Protein AF-A0A9E4FQ59-F1 (afdb_monomer_lite)

Radius of gyration: 17.31 Å; chains: 1; bounding box: 36×28×53 Å

Sequence (85 aa):
MADFYSEWLKKSEEVEKAVNEGVRVARHKDLRWERTRQDHEAALMIAPETGFPTAGSLLMKARIPVGGHTGQHFHGEEAIYVEEG

Structure (mmCIF, N/CA/C/O backbone):
data_AF-A0A9E4FQ59-F1
#
_entry.id   AF-A0A9E4FQ59-F1
#
loop_
_atom_site.group_PDB
_atom_site.id
_atom_site.type_symbol
_atom_site.label_atom_id
_atom_site.label_alt_id
_atom_site.label_comp_id
_atom_site.label_asym_id
_atom_site.label_entity_id
_atom_site.label_seq_id
_atom_site.pdbx_PDB_ins_code
_atom_site.Cartn_x
_atom_site.Cartn_y
_atom_site.Cartn_z
_atom_site.occupancy
_atom_site.B_iso_or_equiv
_atom_site.auth_seq_id
_atom_site.auth_comp_id
_atom_site.auth_asym_id
_atom_site.auth_atom_id
_atom_site.pdbx_PDB_model_num
ATOM 1 N N . MET A 1 1 ? 13.739 -4.900 -34.245 1.00 70.38 1 MET A N 1
ATOM 2 C CA . MET A 1 1 ? 13.051 -5.504 -33.087 1.00 70.38 1 MET A CA 1
ATOM 3 C C . MET A 1 1 ? 14.049 -5.518 -31.954 1.00 70.38 1 MET A C 1
ATOM 5 O O . MET A 1 1 ? 15.165 -5.955 -32.200 1.00 70.38 1 MET A O 1
ATOM 9 N N . ALA A 1 2 ? 13.699 -4.976 -30.791 1.00 75.50 2 ALA A N 1
ATOM 10 C CA . ALA A 1 2 ? 14.518 -5.177 -29.603 1.00 75.50 2 ALA A CA 1
ATOM 11 C C . ALA A 1 2 ? 14.372 -6.637 -29.160 1.00 75.50 2 ALA A C 1
ATOM 13 O O . ALA A 1 2 ? 13.277 -7.200 -29.246 1.00 75.50 2 ALA A O 1
ATOM 14 N N . ASP A 1 3 ? 15.476 -7.268 -28.774 1.00 94.06 3 ASP A N 1
ATOM 15 C CA . ASP A 1 3 ? 15.424 -8.596 -28.177 1.00 94.06 3 ASP A CA 1
ATOM 16 C C . ASP A 1 3 ? 14.955 -8.518 -26.719 1.00 94.06 3 ASP A C 1
ATOM 18 O O . ASP A 1 3 ? 14.863 -7.447 -26.112 1.00 94.06 3 ASP A O 1
ATOM 22 N N . PHE A 1 4 ? 14.642 -9.686 -26.163 1.00 94.88 4 PHE A N 1
ATOM 23 C CA . PHE A 1 4 ? 14.194 -9.821 -24.783 1.00 94.88 4 PHE A CA 1
ATOM 24 C C . PHE A 1 4 ? 15.143 -9.140 -23.784 1.00 94.88 4 PHE A C 1
ATOM 26 O O . PHE A 1 4 ? 14.683 -8.465 -22.867 1.00 94.88 4 PHE A O 1
ATOM 33 N N . TYR A 1 5 ? 16.459 -9.290 -23.964 1.00 95.81 5 TYR A N 1
ATOM 34 C CA . TYR A 1 5 ? 17.446 -8.757 -23.026 1.00 95.81 5 TYR A CA 1
ATOM 35 C C . TYR A 1 5 ? 17.521 -7.231 -23.076 1.00 95.81 5 TYR A C 1
ATOM 37 O O . TYR A 1 5 ? 17.626 -6.588 -22.036 1.00 95.81 5 TYR A O 1
ATOM 45 N N . SER A 1 6 ? 17.408 -6.648 -24.265 1.00 96.62 6 SER A N 1
ATOM 46 C CA . SER A 1 6 ? 17.394 -5.201 -24.469 1.00 96.62 6 SER A CA 1
ATOM 47 C C . SER A 1 6 ? 16.175 -4.557 -23.801 1.00 96.62 6 SER A C 1
ATOM 49 O O . SER A 1 6 ? 16.313 -3.561 -23.093 1.00 96.62 6 SER A O 1
ATOM 51 N N . GLU A 1 7 ? 14.989 -5.156 -23.961 1.00 96.69 7 GLU A N 1
ATOM 52 C CA . GLU A 1 7 ? 13.770 -4.690 -23.284 1.00 96.69 7 GLU A CA 1
ATOM 53 C C . GLU A 1 7 ? 13.857 -4.874 -21.764 1.00 96.69 7 GLU A C 1
ATOM 55 O O . GLU A 1 7 ? 13.450 -3.992 -21.007 1.00 96.69 7 GLU A O 1
ATOM 60 N N . TRP A 1 8 ? 14.444 -5.981 -21.299 1.00 95.62 8 TRP A N 1
ATOM 61 C CA . TRP A 1 8 ? 14.656 -6.218 -19.873 1.00 95.62 8 TRP A CA 1
ATOM 62 C C . TRP A 1 8 ? 15.568 -5.160 -19.245 1.00 95.62 8 TRP A C 1
ATOM 64 O O . TRP A 1 8 ? 15.232 -4.608 -18.198 1.00 95.62 8 TRP A O 1
ATOM 74 N N . LEU A 1 9 ? 16.716 -4.863 -19.863 1.00 96.62 9 LEU A N 1
ATOM 75 C CA . LEU A 1 9 ? 17.665 -3.871 -19.347 1.00 96.62 9 LEU A CA 1
ATOM 76 C C . LEU A 1 9 ? 17.032 -2.485 -19.288 1.00 96.62 9 LEU A C 1
ATOM 78 O O . LEU A 1 9 ? 17.075 -1.838 -18.244 1.00 96.62 9 LEU A O 1
ATOM 82 N N . LYS A 1 10 ? 16.344 -2.083 -20.360 1.00 96.88 10 LYS A N 1
ATOM 83 C CA . LYS A 1 10 ? 15.584 -0.833 -20.381 1.00 96.88 10 LYS A CA 1
ATOM 84 C C . LYS A 1 10 ? 14.557 -0.788 -19.249 1.00 96.88 10 LYS A C 1
ATOM 86 O O . LYS A 1 10 ? 14.453 0.213 -18.544 1.00 96.88 10 LYS A O 1
ATOM 91 N N . LYS A 1 11 ? 13.821 -1.883 -19.025 1.00 95.12 11 LYS A N 1
ATOM 92 C CA . LYS A 1 11 ? 12.846 -1.943 -17.935 1.00 95.12 11 LYS A CA 1
ATOM 93 C C . LYS A 1 11 ? 13.506 -1.846 -16.560 1.00 95.12 11 LYS A C 1
ATOM 95 O O . LYS A 1 11 ? 12.951 -1.209 -15.668 1.00 95.12 11 LYS A O 1
ATOM 100 N N . SER A 1 12 ? 14.678 -2.453 -16.392 1.00 95.06 12 SER A N 1
ATOM 101 C CA . SER A 1 12 ? 15.465 -2.367 -15.161 1.00 95.06 12 SER A CA 1
ATOM 102 C C . SER A 1 12 ? 15.864 -0.924 -14.853 1.00 95.06 12 SER A C 1
ATOM 104 O O . SER A 1 12 ? 15.667 -0.475 -13.727 1.00 95.06 12 SER A O 1
ATOM 106 N N . GLU A 1 13 ? 16.350 -0.179 -15.849 1.00 97.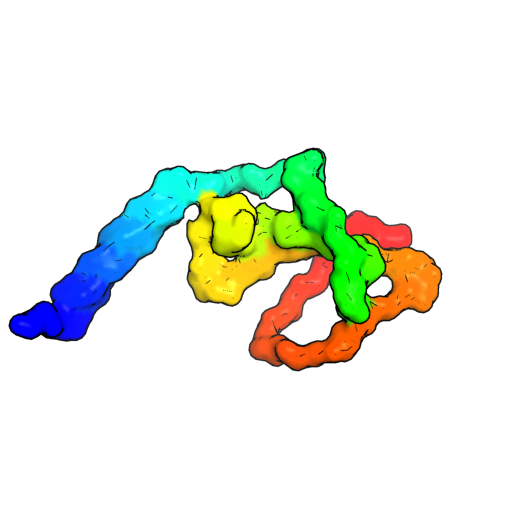19 13 GLU A N 1
ATOM 107 C CA . GLU A 1 13 ? 16.707 1.240 -15.701 1.00 97.19 13 GLU A CA 1
ATOM 108 C C . GLU A 1 13 ? 15.485 2.101 -15.341 1.00 97.19 13 GLU A C 1
ATOM 110 O O . GLU A 1 13 ? 15.557 2.965 -14.465 1.00 97.19 13 GLU A O 1
ATOM 115 N N . GLU A 1 14 ? 14.332 1.843 -15.968 1.00 94.88 14 GLU A N 1
ATOM 116 C CA . GLU A 1 14 ? 13.073 2.524 -15.639 1.00 94.88 14 GLU A CA 1
ATOM 117 C C . GLU A 1 14 ? 12.638 2.269 -14.188 1.00 94.88 14 GLU A C 1
ATOM 119 O O . GLU A 1 14 ? 12.216 3.198 -13.496 1.00 94.88 14 GLU A O 1
ATOM 124 N N . VAL A 1 15 ? 12.734 1.018 -13.723 1.00 93.44 15 VAL A N 1
ATOM 125 C CA . VAL A 1 15 ? 12.376 0.634 -12.349 1.00 93.44 15 VAL A CA 1
ATOM 126 C C . VAL A 1 15 ? 13.335 1.264 -11.347 1.00 93.44 15 VAL A C 1
ATOM 128 O O . VAL A 1 15 ? 12.884 1.844 -10.360 1.00 93.44 15 VAL A O 1
ATOM 131 N N . GLU A 1 16 ? 14.641 1.199 -11.604 1.00 95.06 16 GLU A N 1
ATOM 132 C CA . GLU A 1 16 ? 15.651 1.810 -10.741 1.00 95.06 16 GLU A CA 1
ATOM 133 C C . GLU A 1 16 ? 15.422 3.317 -10.608 1.00 95.06 16 GLU A C 1
ATOM 135 O O . GLU A 1 16 ? 15.409 3.853 -9.497 1.00 95.06 16 GLU A O 1
ATOM 140 N N . LYS A 1 17 ? 15.158 4.000 -11.726 1.00 95.38 17 LYS A N 1
ATOM 141 C CA . LYS A 1 17 ? 14.819 5.422 -11.717 1.00 95.38 17 LYS A CA 1
ATOM 142 C C . LYS A 1 17 ? 13.565 5.698 -10.883 1.00 95.38 17 LYS A C 1
ATOM 144 O O . LYS A 1 17 ? 13.600 6.567 -10.014 1.00 95.38 17 LYS A O 1
ATOM 149 N N . ALA A 1 18 ? 12.488 4.941 -11.100 1.00 92.31 18 ALA A N 1
ATOM 150 C CA . ALA A 1 18 ? 11.235 5.115 -10.367 1.00 92.31 18 ALA A CA 1
ATOM 151 C C . ALA A 1 18 ? 11.413 4.922 -8.851 1.00 92.31 18 ALA A C 1
ATOM 153 O O . ALA A 1 18 ? 10.875 5.701 -8.067 1.00 92.31 18 ALA A O 1
ATOM 154 N N . VAL A 1 19 ? 12.196 3.924 -8.429 1.00 91.75 19 VAL A N 1
ATOM 155 C CA . VAL A 1 19 ? 12.512 3.676 -7.013 1.00 91.75 19 VAL A CA 1
ATOM 156 C C . VAL A 1 19 ? 13.372 4.795 -6.426 1.00 91.75 19 VAL A C 1
ATOM 158 O O . VAL A 1 19 ? 13.117 5.247 -5.308 1.00 91.75 19 VAL A O 1
ATOM 161 N N . ASN A 1 20 ? 14.371 5.271 -7.169 1.00 93.44 20 ASN A N 1
ATOM 162 C CA . ASN A 1 20 ? 15.276 6.313 -6.693 1.00 93.44 20 ASN A CA 1
ATOM 163 C C . ASN A 1 20 ? 14.581 7.671 -6.520 1.00 93.44 20 ASN A C 1
ATOM 165 O O . ASN A 1 20 ? 14.853 8.356 -5.528 1.00 93.44 20 ASN A O 1
ATOM 169 N N . GLU A 1 21 ? 13.690 8.027 -7.449 1.00 93.69 21 GLU A N 1
ATOM 170 C CA . GLU A 1 21 ? 12.955 9.301 -7.486 1.00 93.69 21 GLU A CA 1
ATOM 171 C C . GLU A 1 21 ? 11.623 9.269 -6.709 1.00 93.69 21 GLU A C 1
ATOM 173 O O . GLU A 1 21 ? 11.044 10.319 -6.431 1.00 93.69 21 GLU A O 1
ATOM 178 N N . GLY A 1 22 ? 11.129 8.079 -6.357 1.00 89.94 22 GLY A N 1
ATOM 179 C CA . GLY A 1 22 ? 9.833 7.877 -5.713 1.00 89.94 22 GLY A CA 1
ATOM 180 C C . GLY A 1 22 ? 9.744 8.355 -4.259 1.00 89.94 22 GLY A C 1
ATOM 181 O O . GLY A 1 22 ? 10.736 8.652 -3.585 1.00 89.94 22 GLY A O 1
ATOM 182 N N . VAL A 1 23 ? 8.511 8.399 -3.744 1.00 92.06 23 VAL A N 1
ATOM 183 C CA . VAL A 1 23 ? 8.239 8.749 -2.343 1.00 92.06 23 VAL A CA 1
ATOM 184 C C . VAL A 1 23 ? 8.838 7.688 -1.416 1.00 92.06 23 VAL A C 1
ATOM 186 O O . VAL A 1 23 ? 8.695 6.491 -1.644 1.00 92.06 23 VAL A O 1
ATOM 189 N N . ARG A 1 24 ? 9.499 8.128 -0.338 1.00 91.12 24 ARG A N 1
ATOM 190 C CA . ARG A 1 24 ? 10.170 7.231 0.626 1.00 91.12 24 ARG A CA 1
ATOM 191 C C . ARG A 1 24 ? 9.489 7.133 1.985 1.00 91.12 24 ARG A C 1
ATOM 193 O O . ARG A 1 24 ? 9.795 6.233 2.756 1.00 91.12 24 ARG A O 1
ATOM 200 N N . VAL A 1 25 ? 8.612 8.081 2.311 1.00 94.12 25 VAL A N 1
ATOM 201 C CA . VAL A 1 25 ? 8.022 8.202 3.649 1.00 94.12 25 VAL A CA 1
ATOM 202 C C . VAL A 1 25 ? 6.519 8.387 3.533 1.00 94.12 25 VAL A C 1
ATO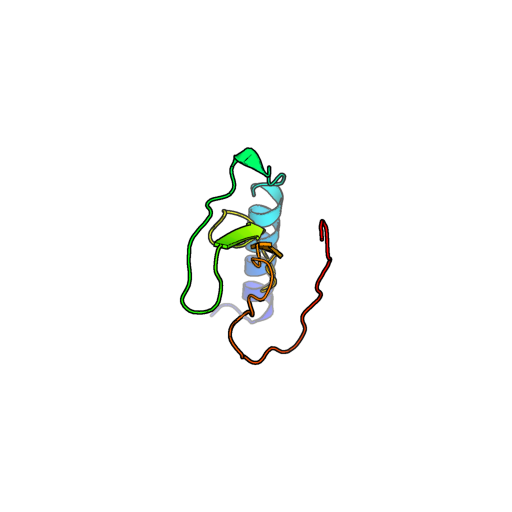M 204 O O . VAL A 1 25 ? 6.060 9.418 3.047 1.00 94.12 25 VAL A O 1
ATOM 207 N N . ALA A 1 26 ? 5.763 7.416 4.039 1.00 94.69 26 ALA A N 1
ATOM 208 C CA . ALA A 1 26 ? 4.339 7.567 4.309 1.00 94.69 26 ALA A CA 1
ATOM 209 C C . ALA A 1 26 ? 4.160 8.079 5.745 1.00 94.69 26 ALA A C 1
ATOM 211 O O . ALA A 1 26 ? 4.787 7.569 6.676 1.00 94.69 26 ALA A O 1
ATOM 212 N N . ARG A 1 27 ? 3.314 9.094 5.949 1.00 95.06 27 ARG A N 1
ATOM 213 C CA . ARG A 1 27 ? 2.998 9.612 7.288 1.00 95.06 27 ARG A CA 1
ATOM 214 C C . ARG A 1 27 ? 1.527 9.402 7.581 1.00 95.06 27 ARG A C 1
ATOM 216 O O . ARG A 1 27 ? 0.680 9.685 6.745 1.00 95.06 27 ARG A O 1
ATOM 223 N N . HIS A 1 28 ? 1.227 8.991 8.810 1.00 94.06 28 HIS A N 1
ATOM 224 C CA . HIS A 1 28 ? -0.141 8.702 9.235 1.00 94.06 28 HIS A CA 1
ATOM 225 C C . HIS A 1 28 ? -1.119 9.867 9.000 1.00 94.06 28 HIS A C 1
ATOM 227 O O . HIS A 1 28 ? -2.236 9.655 8.547 1.00 94.06 28 HIS A O 1
ATOM 233 N N . LYS A 1 29 ? -0.682 11.103 9.265 1.00 95.62 29 LYS A N 1
ATOM 234 C CA . LYS A 1 29 ? -1.502 12.312 9.092 1.00 95.62 29 LYS A CA 1
ATOM 235 C C . LYS A 1 29 ? -1.896 12.611 7.638 1.00 95.62 29 LYS A C 1
ATOM 237 O O . LYS A 1 29 ? -2.833 13.368 7.423 1.00 95.62 29 LYS A O 1
ATOM 242 N N . ASP A 1 30 ? -1.169 12.049 6.674 1.00 94.25 30 ASP A N 1
ATOM 243 C CA . ASP A 1 30 ? -1.375 12.294 5.245 1.00 94.25 30 ASP A CA 1
ATOM 244 C C . ASP A 1 30 ? -2.233 11.179 4.609 1.00 94.25 30 ASP A C 1
ATOM 246 O O . ASP A 1 30 ? -2.530 11.224 3.414 1.00 94.25 30 ASP A O 1
ATOM 250 N N . LEU A 1 31 ? -2.641 10.173 5.400 1.00 95.75 31 LEU A N 1
ATOM 251 C CA . LEU A 1 31 ? -3.475 9.068 4.939 1.00 95.75 31 LEU A CA 1
ATOM 252 C C . LEU A 1 31 ? -4.885 9.544 4.599 1.00 95.75 31 LEU A C 1
ATOM 254 O O . LEU A 1 31 ? -5.537 10.249 5.372 1.00 95.75 31 LEU A O 1
ATOM 258 N N . ARG A 1 32 ? -5.369 9.092 3.443 1.00 96.50 32 ARG A N 1
ATOM 259 C CA . ARG A 1 32 ? -6.744 9.303 3.002 1.00 96.50 32 ARG A CA 1
ATOM 260 C C . ARG A 1 32 ? -7.578 8.112 3.437 1.00 96.50 32 ARG A C 1
ATOM 262 O O . ARG A 1 32 ? -7.407 7.015 2.916 1.00 96.50 32 ARG A O 1
ATOM 269 N N . TRP A 1 33 ? -8.428 8.34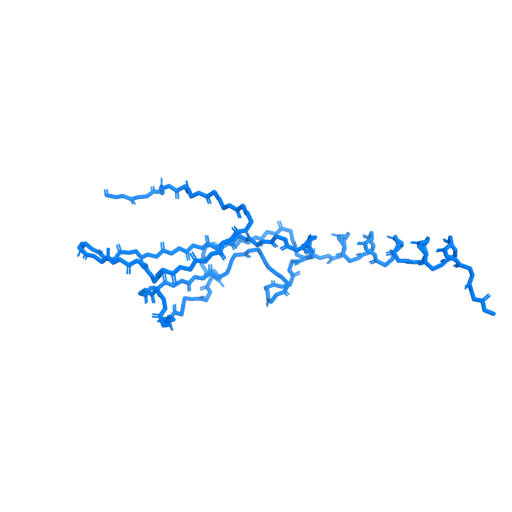7 4.427 1.00 97.25 33 TRP A N 1
ATOM 270 C CA . TRP A 1 33 ? -9.346 7.347 4.948 1.00 97.25 33 TRP A CA 1
ATOM 271 C C . TRP A 1 33 ? -10.618 7.330 4.118 1.00 97.25 33 TRP A C 1
ATOM 273 O O . TRP A 1 33 ? -11.256 8.364 3.921 1.00 97.25 33 TRP A O 1
ATOM 283 N N . GLU A 1 34 ? -10.984 6.145 3.653 1.00 96.56 34 GLU A N 1
ATOM 284 C CA . GLU A 1 34 ? -12.164 5.924 2.837 1.00 96.56 34 GLU A CA 1
ATOM 285 C C . GLU A 1 34 ? -12.974 4.755 3.389 1.00 96.56 34 GLU A C 1
ATOM 287 O O . GLU A 1 34 ? -12.438 3.765 3.891 1.00 96.56 34 GLU A O 1
ATOM 292 N N . ARG A 1 35 ? -14.297 4.867 3.276 1.00 95.38 35 ARG A N 1
ATOM 293 C CA . ARG A 1 35 ? -15.199 3.746 3.513 1.00 95.38 35 ARG A CA 1
ATOM 294 C C . ARG A 1 35 ? -15.326 2.949 2.227 1.00 95.38 35 ARG A C 1
ATOM 296 O O . ARG A 1 35 ? -15.705 3.505 1.197 1.00 95.38 35 ARG A O 1
ATOM 303 N N . THR A 1 36 ? -15.090 1.646 2.298 1.00 91.94 36 THR A N 1
ATOM 304 C CA . THR A 1 36 ? -15.239 0.752 1.146 1.00 91.94 36 THR A CA 1
ATOM 305 C C . THR A 1 36 ? -16.470 -0.136 1.327 1.00 91.94 36 THR A C 1
ATOM 307 O O . THR A 1 36 ? -17.183 -0.077 2.332 1.00 91.94 36 THR A O 1
ATOM 310 N N . ARG A 1 37 ? -16.765 -0.977 0.330 1.00 90.75 37 ARG A N 1
ATOM 311 C CA . ARG A 1 37 ? -17.783 -2.028 0.489 1.00 90.75 37 ARG A CA 1
ATOM 312 C C . ARG A 1 37 ? -17.342 -3.101 1.494 1.00 90.75 37 ARG A C 1
ATOM 314 O O . ARG A 1 37 ? -18.197 -3.787 2.042 1.00 90.75 37 ARG A O 1
ATOM 321 N N . GLN A 1 38 ? -16.035 -3.270 1.679 1.00 91.44 38 GLN A N 1
ATOM 322 C CA . GLN A 1 38 ? -15.438 -4.330 2.490 1.00 91.44 38 GLN A CA 1
ATOM 323 C C . GLN A 1 38 ? -15.018 -3.843 3.879 1.00 91.44 38 GLN A C 1
ATOM 325 O O . GLN A 1 38 ? -15.002 -4.651 4.800 1.00 91.44 38 GLN A O 1
ATOM 330 N N . ASP A 1 39 ? -14.752 -2.547 4.047 1.00 93.81 39 ASP A N 1
ATOM 331 C CA . ASP A 1 39 ? -14.125 -1.989 5.243 1.00 93.81 39 ASP A CA 1
ATOM 332 C C . ASP A 1 39 ? -14.865 -0.751 5.742 1.00 93.81 39 ASP A C 1
ATOM 334 O O . ASP A 1 39 ? -15.374 0.063 4.964 1.00 93.81 39 ASP A O 1
ATOM 338 N N . HIS A 1 40 ? -14.897 -0.595 7.066 1.00 95.06 40 HIS A N 1
ATOM 339 C CA . HIS A 1 40 ? -15.492 0.571 7.712 1.00 95.06 40 HIS A CA 1
ATOM 340 C C . HIS A 1 40 ? -14.685 1.845 7.428 1.00 95.06 40 HIS A C 1
ATOM 342 O O . HIS A 1 40 ? -15.243 2.811 6.911 1.00 95.06 40 HIS A O 1
ATOM 348 N N . GLU A 1 41 ? -13.381 1.811 7.708 1.00 96.25 41 GLU A N 1
ATOM 349 C CA . GLU A 1 41 ? -12.409 2.821 7.290 1.00 96.25 41 GLU A CA 1
ATOM 350 C C . GLU A 1 41 ? -11.116 2.117 6.866 1.00 96.25 41 GLU A C 1
ATOM 352 O O . GLU A 1 41 ? -10.541 1.349 7.639 1.00 96.25 41 GLU A O 1
ATOM 357 N N . ALA A 1 42 ? -10.642 2.405 5.658 1.00 96.38 42 ALA A N 1
ATOM 358 C CA . ALA A 1 42 ? -9.395 1.891 5.111 1.00 96.38 42 ALA A CA 1
ATOM 359 C C . ALA A 1 42 ? -8.578 3.023 4.479 1.00 96.38 42 ALA A C 1
ATOM 361 O O . ALA A 1 42 ? -9.136 3.994 3.971 1.00 96.38 42 ALA A O 1
ATOM 362 N N . ALA A 1 43 ? -7.253 2.905 4.506 1.00 97.62 43 ALA A N 1
ATOM 363 C CA . ALA A 1 43 ? -6.351 3.850 3.860 1.00 97.62 43 ALA A CA 1
ATOM 364 C C . ALA A 1 43 ? -5.134 3.132 3.272 1.00 97.62 43 ALA A C 1
ATOM 366 O O . ALA A 1 43 ? -4.431 2.407 3.983 1.00 97.62 43 ALA A O 1
ATOM 367 N N . LEU A 1 44 ? -4.840 3.383 1.994 1.00 96.75 44 LEU A N 1
ATOM 368 C CA . LEU A 1 44 ? -3.571 2.976 1.387 1.00 96.75 44 LEU A CA 1
ATOM 369 C C . LEU A 1 44 ? -2.425 3.792 1.998 1.00 96.75 44 LEU A C 1
ATOM 371 O O . LEU A 1 44 ? -2.501 5.017 2.089 1.00 96.75 44 LEU A O 1
ATOM 375 N N . MET A 1 45 ? -1.354 3.111 2.404 1.00 96.38 45 MET A N 1
ATOM 376 C CA . MET A 1 45 ? -0.122 3.740 2.887 1.00 96.38 45 MET A CA 1
ATOM 377 C C . MET A 1 45 ? 0.954 3.728 1.805 1.00 96.38 45 MET A C 1
ATOM 379 O O . MET A 1 45 ? 1.454 4.780 1.413 1.00 96.38 45 MET A O 1
ATOM 383 N N . ILE A 1 46 ? 1.299 2.533 1.323 1.00 95.69 46 ILE A N 1
ATOM 384 C CA . ILE A 1 46 ? 2.347 2.296 0.328 1.00 95.69 46 ILE A CA 1
ATOM 385 C C . ILE A 1 46 ? 1.696 1.533 -0.816 1.00 95.69 46 ILE A C 1
ATOM 387 O O . ILE A 1 46 ? 1.434 0.338 -0.696 1.00 95.69 46 ILE A O 1
ATOM 391 N N . ALA A 1 47 ? 1.399 2.244 -1.895 1.00 95.25 47 ALA A N 1
ATOM 392 C CA . ALA A 1 47 ? 0.809 1.701 -3.106 1.00 95.25 47 ALA A CA 1
ATOM 393 C C . ALA A 1 47 ? 1.163 2.605 -4.305 1.00 95.25 47 ALA A C 1
ATOM 395 O O . ALA A 1 47 ? 1.498 3.781 -4.100 1.00 95.25 47 ALA A O 1
ATOM 396 N N . PRO A 1 48 ? 1.054 2.113 -5.551 1.00 93.31 48 PRO A N 1
ATOM 397 C CA . PRO A 1 48 ? 1.209 2.950 -6.740 1.00 93.31 48 PRO A CA 1
ATOM 398 C C . PRO A 1 48 ? 0.280 4.174 -6.732 1.00 93.31 48 PRO A C 1
ATOM 400 O O . PRO A 1 48 ? 0.696 5.272 -7.099 1.00 93.31 48 PRO A O 1
ATOM 403 N N . GLU A 1 49 ? -0.946 4.020 -6.227 1.00 92.94 49 GLU A N 1
ATOM 404 C CA . GLU A 1 49 ? -1.952 5.078 -6.084 1.00 92.94 49 GLU A CA 1
ATOM 405 C C . GLU A 1 49 ? -1.518 6.185 -5.114 1.00 92.94 49 GLU A C 1
ATOM 407 O O . GLU A 1 49 ? -1.967 7.326 -5.235 1.00 92.94 49 GLU A O 1
ATOM 412 N N . THR A 1 50 ? -0.628 5.873 -4.165 1.00 93.44 50 THR A N 1
ATOM 413 C CA . THR A 1 50 ? -0.039 6.844 -3.231 1.00 93.44 50 THR A CA 1
ATOM 414 C C . THR A 1 50 ? 1.358 7.308 -3.655 1.00 93.44 50 THR A C 1
ATOM 416 O O . THR A 1 50 ? 2.037 7.997 -2.895 1.00 93.44 50 THR A O 1
ATOM 419 N N . GLY A 1 51 ? 1.780 6.987 -4.886 1.00 92.19 51 GLY A N 1
ATOM 420 C CA . GLY A 1 51 ? 3.051 7.421 -5.473 1.00 92.19 51 GLY A CA 1
ATOM 421 C C . GLY A 1 51 ? 4.261 6.582 -5.059 1.00 92.19 51 GLY A C 1
ATOM 422 O O . GLY A 1 51 ? 5.398 6.984 -5.317 1.00 92.19 51 GLY A O 1
ATOM 423 N N . PHE A 1 52 ? 4.040 5.431 -4.421 1.00 94.75 52 PHE A N 1
ATOM 424 C CA . PHE A 1 52 ? 5.112 4.512 -4.060 1.00 94.75 52 PHE A CA 1
ATOM 425 C C . PHE A 1 52 ? 5.299 3.471 -5.168 1.00 94.75 52 PHE A C 1
ATOM 427 O O . PHE A 1 52 ? 4.349 2.760 -5.500 1.00 94.75 52 PHE A O 1
ATOM 434 N N . PRO A 1 53 ? 6.508 3.335 -5.736 1.00 92.81 53 PRO A N 1
ATOM 435 C CA . PRO A 1 53 ? 6.796 2.252 -6.661 1.00 92.81 53 PRO A CA 1
ATOM 436 C C . PRO A 1 53 ? 6.800 0.933 -5.884 1.00 92.81 53 PRO A C 1
ATOM 438 O O . PRO A 1 53 ? 7.657 0.706 -5.030 1.00 92.81 53 PRO A O 1
ATOM 441 N N . THR A 1 54 ? 5.835 0.063 -6.170 1.00 91.44 54 THR A N 1
ATOM 442 C CA . THR A 1 54 ? 5.759 -1.277 -5.582 1.00 91.44 54 THR A CA 1
ATOM 443 C C . THR A 1 54 ? 5.869 -2.345 -6.666 1.00 91.44 54 THR A C 1
ATOM 445 O O . THR A 1 54 ? 5.488 -2.137 -7.817 1.00 91.44 54 THR A O 1
ATOM 448 N N . ALA A 1 55 ? 6.387 -3.518 -6.302 1.00 87.19 55 ALA A N 1
ATOM 449 C CA . ALA A 1 55 ? 6.471 -4.685 -7.184 1.00 87.19 55 ALA A CA 1
ATOM 450 C C . ALA A 1 55 ? 5.193 -5.550 -7.120 1.00 87.19 55 ALA A C 1
ATOM 452 O O . ALA A 1 55 ? 5.269 -6.774 -7.099 1.00 87.19 55 ALA A O 1
ATOM 453 N N . GLY A 1 56 ? 4.018 -4.914 -7.037 1.00 87.88 56 GLY A N 1
ATOM 454 C CA . GLY A 1 56 ? 2.716 -5.593 -6.945 1.00 87.88 56 GLY A CA 1
ATOM 455 C C . GLY A 1 56 ? 2.194 -5.827 -5.523 1.00 87.88 56 GLY A C 1
ATOM 456 O O . GLY A 1 56 ? 1.060 -6.263 -5.362 1.00 87.88 56 GLY A O 1
ATOM 457 N N . SER A 1 57 ? 2.975 -5.501 -4.492 1.00 90.88 57 SER A N 1
ATOM 458 C CA . SER A 1 57 ? 2.505 -5.476 -3.102 1.00 90.88 57 SER A CA 1
ATOM 459 C C . SER A 1 57 ? 1.907 -4.117 -2.739 1.00 90.88 57 SER A C 1
ATOM 461 O O . SER A 1 57 ? 2.203 -3.103 -3.378 1.00 90.88 57 SER A O 1
ATOM 463 N N . LEU A 1 58 ? 1.122 -4.084 -1.664 1.00 94.25 58 LEU A N 1
ATOM 464 C CA . LEU A 1 58 ? 0.663 -2.848 -1.041 1.00 94.25 58 LEU A CA 1
ATOM 465 C C . LEU A 1 58 ? 0.696 -2.960 0.483 1.00 94.25 58 LEU A C 1
ATOM 467 O O . LEU A 1 58 ? 0.675 -4.058 1.037 1.00 94.25 58 LEU A O 1
ATOM 471 N N . LEU A 1 59 ? 0.729 -1.809 1.148 1.00 95.94 59 LEU A N 1
ATOM 472 C CA . LEU A 1 59 ? 0.500 -1.685 2.584 1.00 95.94 59 LEU A CA 1
ATOM 473 C C . LEU A 1 59 ? -0.688 -0.756 2.813 1.00 95.94 59 LEU A C 1
ATOM 475 O O . LEU A 1 59 ? -0.725 0.351 2.267 1.00 95.94 59 LEU A O 1
ATOM 479 N N . MET A 1 60 ? -1.619 -1.179 3.661 1.00 95.75 60 MET A N 1
ATOM 480 C CA . MET A 1 60 ? -2.790 -0.397 4.045 1.00 95.75 60 MET A CA 1
ATOM 481 C C . MET A 1 60 ? -3.030 -0.446 5.553 1.00 95.75 60 MET A C 1
ATOM 483 O O . MET A 1 60 ? -2.559 -1.353 6.235 1.00 95.75 60 MET A O 1
ATOM 487 N N . LYS A 1 61 ? -3.801 0.520 6.057 1.00 96.75 61 LYS A N 1
ATOM 488 C CA . LYS A 1 61 ? -4.409 0.459 7.391 1.00 96.75 61 LYS A CA 1
ATOM 489 C C . LYS A 1 61 ? -5.905 0.274 7.260 1.00 96.75 61 LYS A C 1
ATOM 491 O O . LYS A 1 61 ? -6.520 0.836 6.356 1.00 96.75 61 LYS A O 1
ATOM 496 N N . ALA A 1 62 ? -6.475 -0.429 8.224 1.00 95.81 62 ALA A N 1
ATOM 497 C CA . ALA A 1 62 ? -7.909 -0.520 8.418 1.00 95.81 62 ALA A CA 1
ATOM 498 C C . ALA A 1 62 ? -8.251 -0.187 9.872 1.00 95.81 62 ALA A C 1
ATOM 500 O O . ALA A 1 62 ? -7.465 -0.461 10.781 1.00 95.81 62 ALA A O 1
ATOM 501 N N . ARG A 1 63 ? -9.429 0.396 10.092 1.00 96.38 63 ARG A N 1
ATOM 502 C CA . ARG A 1 63 ? -10.060 0.477 11.410 1.00 96.38 63 ARG A CA 1
ATOM 503 C C . ARG A 1 63 ? -11.335 -0.335 11.379 1.00 96.38 63 ARG A C 1
ATOM 505 O O . ARG A 1 63 ? -12.226 -0.102 10.560 1.00 96.38 63 ARG A O 1
ATOM 512 N N . ILE A 1 64 ? -11.406 -1.288 12.295 1.00 96.06 64 ILE A N 1
ATOM 513 C CA . ILE A 1 64 ? -12.536 -2.193 12.432 1.00 96.06 64 ILE A CA 1
ATOM 514 C C . ILE A 1 64 ? -13.244 -1.799 13.732 1.00 96.06 64 ILE A C 1
ATOM 516 O O . ILE A 1 64 ? -12.622 -1.863 14.792 1.00 96.06 64 ILE A O 1
ATOM 520 N N . PRO A 1 65 ? -14.506 -1.334 13.683 1.00 95.62 65 PRO A N 1
ATOM 521 C CA . PRO A 1 65 ? -15.233 -0.972 14.893 1.00 95.62 65 PRO A CA 1
ATOM 522 C C . PRO A 1 65 ? -15.477 -2.212 15.759 1.00 95.62 65 PRO A C 1
A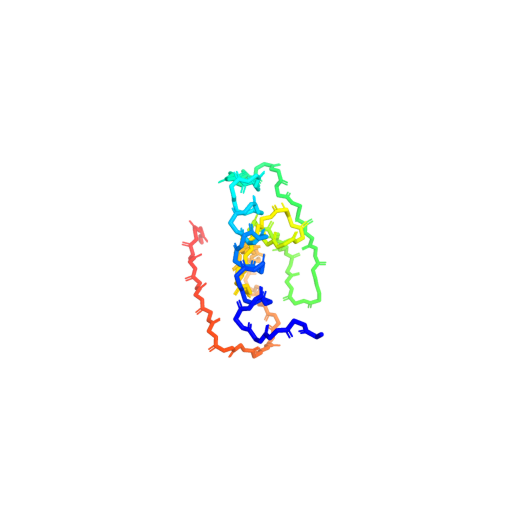TOM 524 O O . PRO A 1 65 ? -15.491 -3.335 15.255 1.00 95.62 65 PRO A O 1
ATOM 527 N N . VAL A 1 66 ? -15.727 -2.019 17.055 1.00 96.06 66 VAL A N 1
ATOM 528 C CA . VAL A 1 66 ? -16.060 -3.122 17.971 1.00 96.06 66 VAL A CA 1
ATOM 529 C C . VAL A 1 66 ? -17.263 -3.907 17.431 1.00 96.06 66 VAL A C 1
ATOM 531 O O . VAL A 1 66 ? -18.317 -3.335 17.156 1.00 96.06 66 VAL A O 1
ATOM 534 N N . GLY A 1 67 ? -17.093 -5.221 17.258 1.00 94.62 67 GLY A N 1
ATOM 535 C CA . GLY A 1 67 ? -18.099 -6.112 16.661 1.00 94.62 67 GLY A CA 1
ATOM 536 C C . GLY A 1 67 ? -18.211 -6.042 15.129 1.00 94.62 67 GLY A C 1
ATOM 537 O O . GLY A 1 67 ? -19.047 -6.730 14.542 1.00 94.62 67 GLY A O 1
ATOM 538 N N . GLY A 1 68 ? -17.391 -5.221 14.472 1.00 92.62 68 GLY A N 1
ATOM 539 C CA . GLY A 1 68 ? -17.292 -5.115 13.020 1.00 92.62 68 GLY A CA 1
ATOM 540 C C . GLY A 1 68 ? -16.496 -6.257 12.391 1.00 92.62 68 GLY A C 1
ATOM 541 O O . GLY A 1 68 ? -15.693 -6.917 13.044 1.00 92.62 68 GLY A O 1
ATOM 542 N N . HIS A 1 69 ? -16.721 -6.467 11.096 1.00 93.00 69 HIS A N 1
ATOM 543 C CA . HIS A 1 69 ? -16.028 -7.471 10.291 1.00 93.00 69 HIS A CA 1
ATOM 544 C C . HIS A 1 69 ? -15.635 -6.854 8.951 1.00 93.00 69 HIS A C 1
ATOM 546 O O . HIS A 1 69 ? -16.377 -6.028 8.412 1.00 93.00 69 HIS A O 1
ATOM 552 N N . THR A 1 70 ? -14.493 -7.271 8.411 1.00 92.62 70 THR A N 1
ATOM 553 C CA . THR A 1 70 ? -14.115 -6.976 7.028 1.00 92.62 70 THR A CA 1
ATOM 554 C C . THR A 1 70 ? -14.846 -7.920 6.068 1.00 92.62 70 THR A C 1
ATOM 556 O O . THR A 1 70 ? -15.322 -8.995 6.447 1.00 92.62 70 THR A O 1
ATOM 559 N N . GLY A 1 71 ? -14.990 -7.511 4.810 1.00 91.69 71 GLY A N 1
ATOM 560 C CA . GLY A 1 71 ? -15.633 -8.329 3.783 1.00 91.69 71 GLY A CA 1
ATOM 561 C C . GLY A 1 71 ? -14.790 -9.547 3.391 1.00 91.69 71 GLY A C 1
ATOM 562 O O . GLY A 1 71 ? -13.578 -9.444 3.252 1.00 91.69 71 GLY A O 1
ATOM 563 N N . GLN A 1 72 ? -15.425 -10.691 3.127 1.00 91.94 72 GLN A N 1
ATOM 564 C CA . GLN A 1 72 ? -14.736 -11.900 2.657 1.00 91.94 72 GLN A CA 1
ATOM 565 C C . GLN A 1 72 ? -14.154 -11.721 1.243 1.00 91.94 72 GLN A C 1
ATOM 567 O O . GLN A 1 72 ? -14.815 -11.163 0.363 1.00 91.94 72 GLN A O 1
ATOM 572 N N . HIS A 1 73 ? -12.935 -12.218 1.021 1.00 91.12 73 HIS A N 1
ATOM 573 C CA . HIS A 1 73 ? -12.251 -12.220 -0.276 1.00 91.12 73 HIS A CA 1
ATOM 574 C C . HIS A 1 73 ? -11.078 -13.222 -0.290 1.00 91.12 73 HIS A C 1
ATOM 576 O O . HIS A 1 73 ? -10.898 -13.972 0.668 1.00 91.12 73 HIS A O 1
ATOM 582 N N . PHE A 1 74 ? -10.333 -13.280 -1.401 1.00 92.81 74 PHE A N 1
ATOM 583 C CA . PHE A 1 74 ? -9.247 -14.236 -1.634 1.00 92.81 74 PHE A CA 1
ATOM 584 C C . PHE A 1 74 ? -7.960 -13.518 -2.034 1.00 92.81 74 PHE A C 1
ATOM 586 O O . PHE A 1 74 ? -8.009 -12.596 -2.847 1.00 92.81 74 PHE A O 1
ATOM 593 N N . HIS A 1 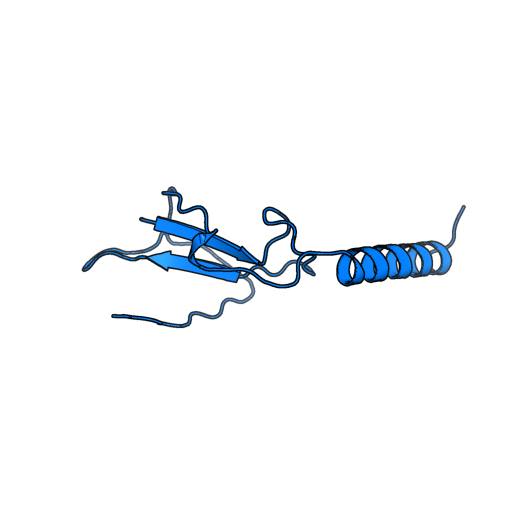75 ? -6.831 -14.013 -1.527 1.00 89.19 75 HIS A N 1
ATOM 594 C CA . HIS A 1 75 ? -5.485 -13.521 -1.825 1.00 89.19 75 HIS A CA 1
ATOM 595 C C . HIS A 1 75 ? -4.517 -14.672 -2.071 1.00 89.19 75 HIS A C 1
ATOM 59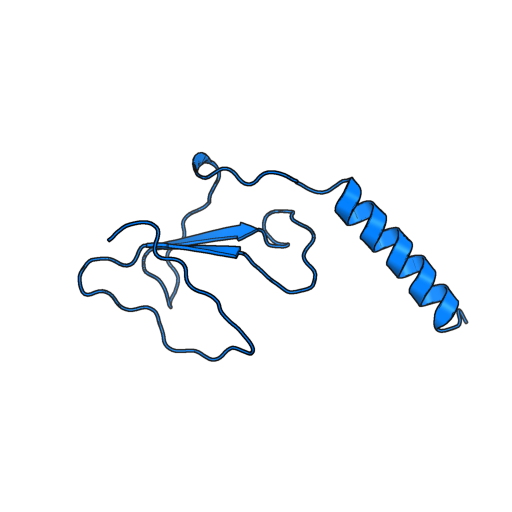7 O O . HIS A 1 75 ? -4.777 -15.804 -1.664 1.00 89.19 75 HIS A O 1
ATOM 603 N N . GLY A 1 76 ? -3.382 -14.360 -2.701 1.00 91.25 76 GLY A N 1
ATOM 604 C CA . GLY A 1 76 ? -2.218 -15.246 -2.686 1.00 91.25 76 GLY A CA 1
ATOM 605 C C . GLY A 1 76 ? -1.554 -15.259 -1.308 1.00 91.25 76 GLY A C 1
ATOM 606 O O . GLY A 1 76 ? -1.428 -16.315 -0.697 1.00 91.25 76 GLY A O 1
ATOM 607 N N . GLU A 1 77 ? -1.185 -14.079 -0.806 1.00 92.19 77 GLU A N 1
ATOM 608 C CA . GLU A 1 77 ? -0.517 -13.889 0.486 1.00 92.19 77 GLU A CA 1
ATOM 609 C C . GLU A 1 77 ? -1.017 -12.598 1.155 1.00 92.19 77 GLU A C 1
ATOM 611 O O . GLU A 1 77 ? -1.242 -11.596 0.477 1.00 92.19 77 GLU A O 1
ATOM 616 N N . GLU A 1 78 ? -1.181 -12.614 2.480 1.00 93.19 78 GLU A N 1
ATOM 617 C CA . GLU A 1 78 ? -1.561 -11.452 3.292 1.00 93.19 78 GLU A CA 1
ATOM 618 C C . GLU A 1 78 ? -0.931 -11.565 4.687 1.00 93.19 78 GLU A C 1
ATOM 620 O O . GLU A 1 78 ? -0.866 -12.651 5.267 1.00 93.19 78 GLU A O 1
ATOM 625 N N . ALA A 1 79 ? -0.481 -10.437 5.237 1.00 94.88 79 ALA A N 1
ATOM 626 C CA . ALA A 1 79 ? -0.018 -10.333 6.615 1.00 94.88 79 ALA A CA 1
ATOM 627 C C . ALA A 1 79 ? -0.788 -9.221 7.334 1.00 94.88 79 ALA A C 1
ATOM 629 O O . ALA A 1 79 ? -0.921 -8.115 6.811 1.00 94.88 79 ALA A O 1
ATOM 630 N N . ILE A 1 80 ? -1.262 -9.509 8.549 1.00 94.62 80 ILE A N 1
ATOM 631 C CA . ILE A 1 80 ? -2.044 -8.576 9.368 1.00 94.62 80 ILE A CA 1
ATOM 632 C C . ILE A 1 80 ? -1.284 -8.281 10.658 1.00 94.62 80 ILE A C 1
ATOM 634 O O . ILE A 1 80 ? -0.882 -9.194 11.379 1.00 94.62 80 ILE A O 1
ATOM 638 N N . TYR A 1 81 ? -1.135 -6.993 10.964 1.00 96.75 81 TYR A N 1
ATOM 639 C CA . TYR A 1 81 ? -0.529 -6.503 12.197 1.00 96.75 81 TYR A CA 1
ATOM 640 C C . TYR A 1 81 ? -1.558 -5.678 12.967 1.00 96.75 81 TYR A C 1
ATOM 642 O O . TYR A 1 81 ? -2.056 -4.671 12.465 1.00 96.75 81 TYR A O 1
ATOM 650 N N . VAL A 1 82 ? -1.881 -6.112 14.186 1.00 96.12 82 VAL A N 1
ATOM 651 C CA . VAL A 1 82 ? -2.788 -5.378 15.077 1.00 96.12 82 VAL A CA 1
ATOM 652 C C . VAL A 1 82 ? -1.983 -4.310 15.809 1.00 96.12 82 VAL A C 1
ATOM 654 O O . VAL A 1 82 ? -1.111 -4.633 16.612 1.00 96.12 82 VAL A O 1
ATOM 657 N N . GLU A 1 83 ? -2.259 -3.043 15.506 1.00 95.75 83 GLU A N 1
ATOM 658 C CA . GLU A 1 83 ? -1.601 -1.906 16.161 1.00 95.75 83 GLU A CA 1
ATOM 659 C C . GLU A 1 83 ? -2.297 -1.484 17.468 1.00 95.75 83 GLU A C 1
ATOM 661 O O . GLU A 1 83 ? -1.630 -1.031 18.394 1.00 95.75 83 GLU A O 1
ATOM 666 N N . GLU A 1 84 ? -3.624 -1.628 17.544 1.00 94.62 84 GLU A N 1
ATOM 667 C CA . GLU A 1 84 ? -4.472 -1.204 18.668 1.00 94.62 84 GLU A CA 1
ATOM 668 C C . GLU A 1 84 ? -5.731 -2.091 18.730 1.00 94.62 84 GLU A C 1
ATOM 670 O O . GLU A 1 84 ? -6.211 -2.534 17.680 1.00 94.62 84 GLU A O 1
ATOM 675 N N . GLY A 1 85 ? -6.254 -2.363 19.935 1.00 88.75 85 GLY A N 1
ATOM 676 C CA . GLY A 1 85 ? -7.432 -3.211 20.163 1.00 88.75 85 GLY A CA 1
ATOM 677 C C . GLY A 1 85 ? -8.054 -3.045 21.543 1.00 88.75 85 GLY A C 1
ATOM 678 O O . GLY A 1 85 ? -7.318 -2.654 22.477 1.00 88.75 85 GLY A O 1
#

pLDDT: mean 93.61, std 3.94, range [70.38, 97.62]

Secondary structure (DSSP, 8-state):
---HHHHHHHHHHHHHHHHHHS-----GGG---B--SS-SEEEEEESGGGT---SS--EEEEE--TT--PPP---S---------

Foldseek 3Di:
DDDPVRVVVVVVVVLVVLQVPWDDDFDPVPWDWDCDPFARTKTWGADVVVRHDDPPDTDMDGDAPVVGGGHDDDDPDDDDDDPDD